Protein AF-A0A976KMA5-F1 (afdb_monomer)

Secondary structure (DSSP, 8-state):
-------------EEEEEEEEEEEEEETTEEEEEEEEEEEEE-SSSEEEEEEEEESSHHHHHHHHHHHHHHTEEE---BTTB-SS-EEEEETTEEEEEEE--TT--EE--HHHHHHHHHHT--SEEEEEEE---HHHHHHH-

pLDDT: mean 89.3, std 12.32, range [41.25, 97.31]

Solvent-accessible surface area (backbone atoms only — not comparable to full-atom values): 7597 Å² total; per-re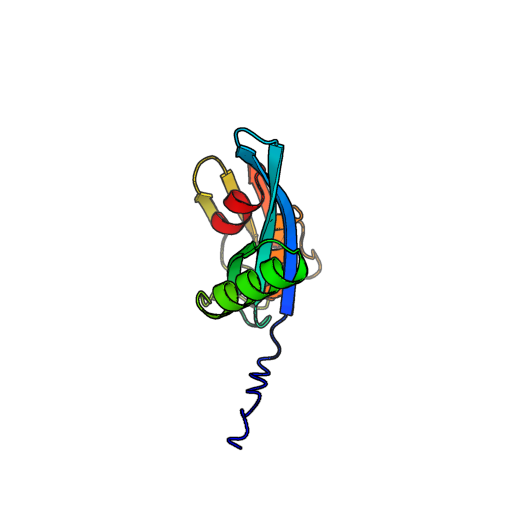sidue (Å²): 133,83,79,76,75,77,77,76,75,76,62,83,53,42,74,41,80,71,48,76,47,83,45,73,49,81,53,100,90,48,70,51,66,30,22,33,20,36,28,34,32,10,59,43,79,23,30,35,12,57,13,76,13,69,28,77,42,63,70,62,3,42,54,48,2,49,59,42,6,69,75,49,59,44,83,48,89,64,51,96,32,21,52,87,60,72,46,78,35,68,28,91,66,12,34,31,40,38,34,51,45,59,90,88,67,34,72,46,46,55,72,48,49,37,52,49,39,53,23,24,35,46,45,16,30,43,39,49,80,42,80,48,83,51,54,72,39,37,49,70,19,100

Nearest PDB structures (foldseek):
  8hsp-assembly1_E  TM=9.961E-01  e=3.443E-20  Escherichia coli
  8wi7-assembly1_f  TM=9.924E-01  e=7.386E-18  Mycolicibacterium smegmatis MC2 155
  8crx-assembly1_E  TM=9.871E-01  e=1.603E-17  Cutibacterium acnes
  7p7t-assembly1_f  TM=9.901E-01  e=8.913E-17  Enterococcus faecalis
  8fmw-assembly1_E  TM=9.967E-01  e=2.284E-16  Borreliella burgdorferi B31

Radius of gyration: 17.31 Å; Cα contacts (8 Å, |Δi|>4): 333; chains: 1; bounding box: 39×47×49 Å

Foldseek 3Di:
DDPPPPPPPPPVKDKDWQDKDWDWDADPVGIQIKIKTWMKIANLQFKIFIFIAIDSDDVRRVVRGVVRRVVGIDGGDADVQWDPAWDWFFFDFKIKTKGFADPPQFDQEDRLVNNGSRRRNRGGMHMDIDGDPDSVRHNVRD

Sequence (142 aa):
MANQETQQQGDDLQEKLVAVNRVAKVVKGGRQFGFTALTVVGDGEGKVGFGYGKAKEVPAAIQKAMEKARKNMVSISLNKGTLFYPVRSRHGGSTVFMQPASDGTGIIAGGAMRAVLEVVGVHNVLAKSYGSRNPVNVVRAT

Mean predicted aligned error: 6.28 Å

Structure (mmCIF, N/CA/C/O backbone):
data_AF-A0A976KMA5-F1
#
_entry.id   AF-A0A976KMA5-F1
#
loop_
_atom_site.group_PDB
_atom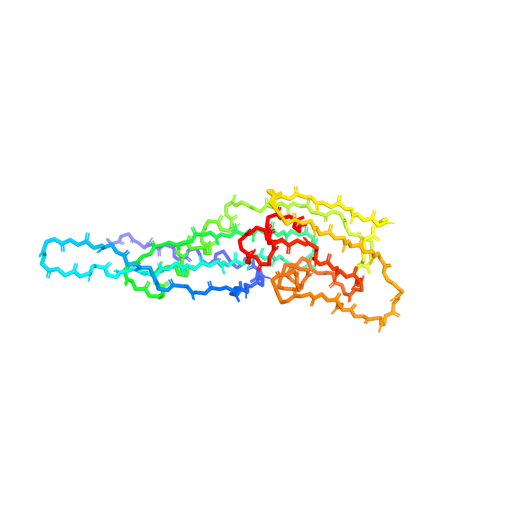_site.id
_atom_site.type_symbol
_atom_site.label_atom_id
_atom_site.label_alt_id
_atom_site.label_comp_id
_atom_site.label_asym_id
_atom_site.label_entity_id
_atom_site.label_seq_id
_atom_site.pdbx_PDB_ins_code
_atom_site.Cartn_x
_atom_site.Cartn_y
_atom_site.Cartn_z
_atom_site.occupancy
_atom_site.B_iso_or_equiv
_atom_site.auth_seq_id
_atom_site.auth_comp_id
_atom_site.auth_asym_id
_atom_site.auth_atom_id
_atom_site.pdbx_PDB_model_num
ATOM 1 N N . MET A 1 1 ? -14.843 -33.295 20.624 1.00 44.41 1 MET A N 1
ATOM 2 C CA . MET A 1 1 ? -13.824 -32.235 20.480 1.00 44.41 1 MET A CA 1
ATOM 3 C C . MET A 1 1 ? -13.411 -32.223 19.022 1.00 44.41 1 MET A C 1
ATOM 5 O O . MET A 1 1 ? -12.690 -33.113 18.601 1.00 44.41 1 MET A O 1
ATOM 9 N N . ALA A 1 2 ? -14.003 -31.331 18.227 1.00 45.94 2 ALA A N 1
ATOM 10 C CA . ALA A 1 2 ? -13.679 -31.222 16.811 1.00 45.94 2 ALA A CA 1
ATOM 11 C C . ALA A 1 2 ? -12.293 -30.581 16.692 1.00 45.94 2 ALA A C 1
ATOM 13 O O . ALA A 1 2 ? -12.110 -29.447 17.135 1.00 45.94 2 ALA A O 1
ATOM 14 N N . ASN A 1 3 ? -11.332 -31.330 16.150 1.00 45.44 3 ASN A N 1
ATOM 15 C CA . ASN A 1 3 ? -10.046 -30.793 15.732 1.00 45.44 3 ASN A CA 1
ATOM 16 C C . ASN A 1 3 ? -10.320 -29.651 14.754 1.00 45.44 3 ASN A C 1
ATOM 18 O O . ASN A 1 3 ? -10.776 -29.880 13.636 1.00 45.44 3 ASN A O 1
ATOM 22 N N . GLN A 1 4 ? -10.073 -28.417 15.192 1.00 51.72 4 GLN A N 1
ATOM 23 C CA . GLN A 1 4 ? -9.818 -27.338 14.258 1.00 51.72 4 GLN A CA 1
ATOM 24 C C . GLN A 1 4 ? -8.512 -27.707 13.568 1.00 51.72 4 GLN A C 1
ATOM 26 O O . GLN A 1 4 ? -7.436 -27.590 14.151 1.00 51.72 4 GLN A O 1
ATOM 31 N N . GLU A 1 5 ? -8.623 -28.223 12.349 1.00 41.25 5 GLU A N 1
ATOM 32 C CA . GLU A 1 5 ? -7.521 -28.220 11.405 1.00 41.25 5 GLU A CA 1
ATOM 33 C C . GLU A 1 5 ? -7.057 -26.770 11.300 1.00 41.25 5 GLU A C 1
ATOM 35 O O . GLU A 1 5 ? -7.709 -25.921 10.688 1.00 41.25 5 GLU A O 1
ATOM 40 N N . THR A 1 6 ? -5.951 -26.459 11.971 1.00 50.25 6 THR A N 1
ATOM 41 C CA . THR A 1 6 ? -5.164 -25.272 11.686 1.00 50.25 6 THR A CA 1
ATOM 42 C C . THR A 1 6 ? -4.746 -25.424 10.233 1.00 50.25 6 THR A C 1
ATOM 44 O O . THR A 1 6 ? -3.745 -26.072 9.940 1.00 50.25 6 THR A O 1
ATOM 47 N N . GLN A 1 7 ? -5.548 -24.891 9.310 1.00 45.75 7 GLN A N 1
ATOM 48 C CA . GLN A 1 7 ? -5.140 -24.695 7.931 1.00 45.75 7 GLN A CA 1
ATOM 49 C C . GLN A 1 7 ? -3.975 -23.708 7.975 1.00 45.75 7 GLN A C 1
ATOM 51 O O . GLN A 1 7 ? -4.139 -22.495 7.855 1.00 45.75 7 GLN A O 1
ATOM 56 N N . GLN A 1 8 ? -2.775 -24.241 8.189 1.00 47.25 8 GLN A N 1
ATOM 57 C CA . GLN A 1 8 ? -1.55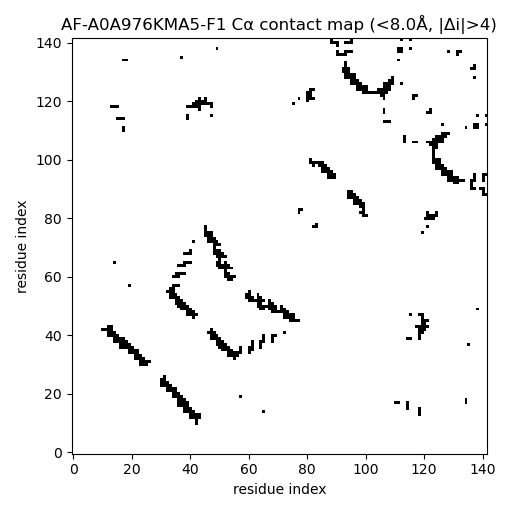0 -23.676 7.667 1.00 47.25 8 GLN A CA 1
ATOM 58 C C . GLN A 1 8 ? -1.720 -23.691 6.145 1.00 47.25 8 GLN A C 1
ATOM 60 O O . GLN A 1 8 ? -1.251 -24.593 5.461 1.00 47.25 8 GLN A O 1
ATOM 65 N N . GLN A 1 9 ? -2.446 -22.710 5.602 1.00 51.06 9 GLN A N 1
ATOM 66 C CA . GLN A 1 9 ? -2.254 -22.301 4.216 1.00 51.06 9 GLN A CA 1
ATOM 67 C C . GLN A 1 9 ? -0.879 -21.640 4.165 1.00 51.06 9 GLN A C 1
ATOM 69 O O . GLN A 1 9 ? -0.739 -20.417 4.255 1.00 51.06 9 GLN A O 1
ATOM 74 N N . GLY A 1 10 ? 0.132 -22.507 4.131 1.00 47.44 10 GLY A N 1
ATOM 75 C CA . GLY A 1 10 ? 1.468 -22.210 3.663 1.00 47.44 10 GLY A CA 1
ATOM 76 C C . GLY A 1 10 ? 1.415 -22.029 2.156 1.00 47.44 10 GLY A C 1
ATOM 77 O O . GLY A 1 10 ? 1.885 -22.882 1.418 1.00 47.44 10 GLY A O 1
ATOM 78 N N . ASP A 1 11 ? 0.822 -20.925 1.712 1.00 61.47 11 ASP A N 1
ATOM 79 C CA . ASP A 1 11 ? 1.473 -20.242 0.607 1.00 61.47 11 ASP A CA 1
ATOM 80 C C . ASP A 1 11 ? 2.653 -19.509 1.243 1.00 61.47 11 ASP A C 1
ATOM 82 O O . ASP A 1 11 ? 2.496 -18.897 2.307 1.00 61.47 11 ASP A O 1
ATOM 86 N N . ASP A 1 12 ? 3.820 -19.599 0.616 1.00 75.38 12 ASP A N 1
ATOM 87 C CA . ASP A 1 12 ? 5.073 -18.944 1.004 1.00 75.38 12 ASP A CA 1
ATOM 88 C C . ASP A 1 12 ? 4.966 -17.417 0.772 1.00 75.38 12 ASP A C 1
ATOM 90 O O . ASP A 1 12 ? 5.725 -16.785 0.040 1.00 75.38 12 ASP A O 1
ATOM 94 N N . LEU A 1 13 ? 3.910 -16.819 1.332 1.00 85.62 13 LEU A N 1
ATOM 95 C CA . LEU A 1 13 ? 3.526 -15.437 1.129 1.00 85.62 13 LEU A CA 1
ATOM 96 C C . LEU A 1 13 ? 4.433 -14.556 1.967 1.00 85.62 13 LEU A C 1
ATOM 98 O O . LEU A 1 13 ? 4.453 -14.613 3.198 1.00 85.62 13 LEU A O 1
ATOM 102 N N . GLN A 1 14 ? 5.132 -13.668 1.283 1.00 90.12 14 GLN A N 1
ATOM 103 C CA . GLN A 1 14 ? 5.887 -12.606 1.903 1.00 90.12 14 GLN A CA 1
ATOM 104 C C . GLN A 1 14 ? 4.925 -11.533 2.398 1.00 90.12 14 GLN A C 1
ATOM 106 O O . GLN A 1 14 ? 4.163 -10.936 1.634 1.00 90.12 14 GLN A O 1
ATOM 111 N N . GLU A 1 15 ? 4.984 -11.258 3.695 1.00 90.69 15 GLU A N 1
ATOM 112 C CA . GLU A 1 15 ? 4.153 -10.253 4.342 1.00 90.69 15 GLU A CA 1
ATOM 113 C C . GLU A 1 15 ? 5.011 -9.050 4.736 1.00 90.69 15 GLU A C 1
ATOM 115 O O . GLU A 1 15 ? 6.042 -9.181 5.398 1.00 90.69 15 GLU A O 1
ATOM 120 N N . LYS A 1 16 ? 4.577 -7.845 4.356 1.00 92.12 16 LYS A N 1
ATOM 121 C CA . LYS A 1 16 ? 5.214 -6.594 4.778 1.00 92.12 16 LYS A CA 1
ATOM 122 C C . LYS A 1 16 ? 4.223 -5.651 5.427 1.00 92.12 16 LYS A C 1
ATOM 124 O O . LYS A 1 16 ? 3.123 -5.390 4.935 1.00 92.12 16 LYS A O 1
ATOM 129 N N . LEU A 1 17 ? 4.656 -5.087 6.547 1.00 93.31 17 LEU A N 1
ATOM 130 C CA . LEU A 1 17 ? 3.932 -4.050 7.259 1.00 93.31 17 LEU A CA 1
ATOM 131 C C . LEU A 1 17 ? 4.377 -2.682 6.743 1.00 93.31 17 LEU A C 1
ATOM 133 O O . LEU A 1 17 ? 5.554 -2.339 6.806 1.00 93.31 17 LEU A O 1
ATOM 137 N N . VAL A 1 18 ? 3.426 -1.896 6.239 1.00 93.75 18 VAL A N 1
ATOM 138 C CA . VAL A 1 18 ? 3.716 -0.576 5.656 1.00 93.75 18 VAL A CA 1
ATOM 139 C C . VAL A 1 18 ? 3.567 0.522 6.696 1.00 93.75 18 VAL A C 1
ATOM 141 O O . VAL A 1 18 ? 4.421 1.396 6.815 1.00 93.75 18 VAL A O 1
ATOM 144 N N . ALA A 1 19 ? 2.454 0.512 7.430 1.00 93.31 19 ALA A N 1
ATOM 145 C CA . ALA A 1 19 ? 2.160 1.543 8.414 1.00 93.31 19 ALA A CA 1
ATOM 146 C C . ALA A 1 19 ? 1.244 1.021 9.519 1.00 93.31 19 ALA A C 1
ATOM 148 O O . ALA A 1 19 ? 0.280 0.297 9.257 1.00 93.31 19 ALA A O 1
ATOM 149 N N . VAL A 1 20 ? 1.501 1.478 10.744 1.00 94.88 20 VAL A N 1
ATOM 150 C CA . VAL A 1 20 ? 0.610 1.317 11.895 1.00 94.88 20 VAL A CA 1
ATOM 151 C C . VAL A 1 20 ? 0.308 2.696 12.455 1.00 94.88 20 VAL A C 1
ATOM 153 O O . VAL A 1 20 ? 1.218 3.450 12.783 1.00 94.88 20 VAL A O 1
ATOM 156 N N . ASN A 1 21 ? -0.976 3.024 12.584 1.00 94.56 21 ASN A N 1
ATOM 157 C CA . ASN A 1 21 ? -1.413 4.298 13.149 1.00 94.56 21 ASN A CA 1
ATOM 158 C C . ASN A 1 21 ? -2.323 4.070 14.351 1.00 94.56 21 ASN A C 1
ATOM 160 O O . ASN A 1 21 ? -3.261 3.268 14.287 1.00 94.56 21 ASN A O 1
ATOM 164 N N . ARG A 1 22 ? -2.106 4.845 15.416 1.00 96.44 22 ARG A N 1
ATOM 165 C CA . ARG A 1 22 ? -3.042 4.962 16.537 1.00 96.44 22 ARG A CA 1
ATOM 166 C C . ARG A 1 22 ? -4.099 6.013 16.201 1.00 96.44 22 ARG A C 1
ATOM 168 O O . ARG A 1 22 ? -3.781 7.186 16.033 1.00 96.44 22 ARG A O 1
ATOM 175 N N . VAL A 1 23 ? -5.356 5.597 16.134 1.00 95.69 23 VAL A N 1
ATOM 176 C CA . VAL A 1 23 ? -6.519 6.459 15.893 1.00 95.69 23 VAL A CA 1
ATOM 177 C C . VAL A 1 23 ? -7.326 6.623 17.178 1.00 95.69 23 VAL A C 1
ATOM 179 O O . VAL A 1 23 ? -7.346 5.727 18.018 1.00 95.69 23 VAL A O 1
ATOM 182 N N . ALA A 1 24 ? -8.008 7.754 17.347 1.00 95.69 24 ALA A N 1
ATOM 183 C CA . ALA A 1 24 ? -8.791 8.035 18.548 1.00 95.69 24 ALA A CA 1
ATOM 184 C C . ALA A 1 24 ? -10.198 8.531 18.196 1.00 95.69 24 ALA A C 1
ATOM 186 O O . ALA A 1 24 ? -10.358 9.366 17.309 1.00 95.69 24 ALA A O 1
ATOM 187 N N . LYS A 1 25 ? -11.212 8.038 18.915 1.00 95.56 25 LYS A N 1
ATOM 188 C CA . LYS A 1 25 ? -12.576 8.581 18.918 1.00 95.56 25 LYS A CA 1
ATOM 189 C C . LYS A 1 25 ? -12.809 9.309 20.241 1.00 95.56 25 LYS A C 1
ATOM 191 O O . LYS A 1 25 ? -12.665 8.708 21.304 1.00 95.56 25 LYS A O 1
ATOM 196 N N . VAL A 1 26 ? -13.162 10.590 20.175 1.00 97.00 26 VAL A N 1
ATOM 197 C CA . VAL A 1 26 ? -13.475 11.400 21.363 1.00 97.00 26 VAL A CA 1
ATOM 198 C C . VAL A 1 26 ? -14.908 11.108 21.820 1.00 97.00 26 VAL A C 1
ATOM 200 O O . VAL A 1 26 ? -15.819 11.025 20.997 1.00 97.00 26 VAL A O 1
ATOM 203 N N . VAL A 1 27 ? -15.099 10.921 23.125 1.00 97.06 27 VAL A N 1
ATOM 204 C CA . VAL A 1 27 ? -16.392 10.698 23.793 1.00 97.06 27 VAL A CA 1
ATOM 205 C C . VAL A 1 27 ? -16.483 11.580 25.044 1.00 97.06 27 VAL A C 1
ATOM 207 O O . VAL A 1 27 ? -15.476 12.127 25.483 1.00 97.06 27 VAL A O 1
ATOM 210 N N . LYS A 1 28 ? -17.673 11.702 25.652 1.00 94.81 28 LYS A N 1
ATOM 211 C CA . LYS A 1 28 ? -17.908 12.590 26.812 1.00 94.81 28 LYS A CA 1
ATOM 212 C C . LYS A 1 28 ? -16.951 12.348 27.997 1.00 94.81 28 LYS A C 1
ATOM 214 O O . LYS A 1 28 ? -16.640 13.287 28.711 1.00 94.81 28 LYS A O 1
ATOM 219 N N . GLY A 1 29 ? -16.475 11.112 28.180 1.00 93.75 29 GLY A N 1
ATOM 220 C CA . GLY A 1 29 ? -15.567 10.716 29.267 1.00 93.75 29 GLY A CA 1
ATOM 221 C C . GLY A 1 29 ? -14.098 10.516 28.872 1.00 93.75 29 GLY A C 1
ATOM 222 O O . GLY A 1 29 ? -13.350 9.946 29.656 1.00 93.75 29 GLY A O 1
ATOM 223 N N . GLY A 1 30 ? -13.671 10.904 27.661 1.00 95.12 30 GLY A N 1
ATOM 224 C CA . GLY A 1 30 ? -12.267 10.785 27.247 1.00 95.12 30 GLY A CA 1
ATOM 225 C C . GLY A 1 30 ? -12.064 10.410 25.780 1.00 95.12 30 GLY A C 1
ATOM 226 O O . GLY A 1 30 ? -12.849 10.767 24.901 1.00 95.12 30 GLY A O 1
ATOM 227 N N . ARG A 1 31 ? -10.974 9.689 25.492 1.00 95.12 31 ARG A N 1
ATOM 228 C CA . ARG A 1 31 ? -10.628 9.227 24.139 1.00 95.12 31 ARG A CA 1
ATOM 229 C C . ARG A 1 31 ? -10.544 7.708 24.109 1.00 95.12 31 ARG A C 1
ATOM 231 O O . ARG A 1 31 ? -9.763 7.113 24.841 1.00 95.12 31 ARG A O 1
ATOM 238 N N . GLN A 1 32 ? -11.320 7.088 23.229 1.00 93.69 32 GLN A N 1
ATOM 239 C CA . GLN A 1 32 ? -11.180 5.670 22.921 1.00 93.69 32 GLN A CA 1
ATOM 240 C C . GLN A 1 32 ? -10.151 5.501 21.809 1.00 93.69 32 GLN A C 1
ATOM 242 O O . GLN A 1 32 ? -10.346 5.998 20.697 1.00 93.69 32 GLN A O 1
ATOM 247 N N . PHE A 1 33 ? -9.061 4.800 22.109 1.00 95.25 33 PHE A N 1
ATOM 248 C CA . PHE A 1 33 ? -8.026 4.494 21.130 1.00 95.25 33 PHE A CA 1
ATOM 249 C C . PHE A 1 33 ? -8.355 3.224 20.343 1.00 95.25 33 PHE A C 1
ATOM 251 O O . PHE A 1 33 ? -8.991 2.294 20.835 1.00 95.25 33 PHE A O 1
ATOM 258 N N . GLY A 1 34 ? -7.895 3.197 19.102 1.00 95.38 34 GLY A N 1
ATOM 259 C CA . GLY A 1 34 ? -7.787 2.000 18.289 1.00 95.38 34 GLY A CA 1
ATOM 260 C C . GLY A 1 34 ? -6.520 2.067 17.452 1.00 95.38 34 GLY A C 1
ATOM 261 O O . GLY A 1 34 ? -5.924 3.131 17.278 1.00 95.38 34 GLY A O 1
ATOM 262 N N . PHE A 1 35 ? -6.123 0.934 16.904 1.00 97.31 35 PHE A N 1
ATOM 263 C CA . PHE A 1 35 ? -4.976 0.828 16.019 1.00 97.31 35 PHE A CA 1
ATOM 264 C C . PHE A 1 35 ? -5.438 0.410 14.640 1.00 97.31 35 PHE A C 1
ATOM 266 O O . PHE A 1 35 ? -6.385 -0.363 14.484 1.00 97.31 35 PHE A O 1
ATOM 273 N N . THR A 1 36 ? -4.776 0.968 13.640 1.00 96.62 36 THR A N 1
ATOM 274 C CA . THR A 1 36 ? -4.983 0.643 12.236 1.00 96.62 36 THR A CA 1
ATOM 275 C C . THR A 1 36 ? -3.670 0.159 11.663 1.00 96.62 36 THR A C 1
ATOM 277 O O . THR A 1 36 ? -2.625 0.710 12.007 1.00 96.62 36 THR A O 1
ATOM 280 N N . ALA A 1 37 ? -3.729 -0.860 10.818 1.00 96.56 37 ALA A N 1
ATOM 281 C CA . ALA A 1 37 ? -2.569 -1.437 10.161 1.00 96.56 37 ALA A CA 1
ATOM 282 C C . ALA A 1 37 ? -2.829 -1.519 8.655 1.00 96.56 37 ALA A C 1
ATOM 284 O O . ALA A 1 37 ? -3.923 -1.905 8.231 1.00 96.56 37 ALA A O 1
ATOM 285 N N . LEU A 1 38 ? -1.824 -1.134 7.873 1.00 96.06 38 LEU A N 1
ATOM 286 C CA . LEU A 1 38 ? -1.752 -1.350 6.434 1.00 96.06 38 LEU A CA 1
ATOM 287 C C . LEU A 1 38 ? -0.666 -2.392 6.174 1.00 96.06 38 LEU A C 1
ATOM 289 O O . LEU A 1 38 ? 0.504 -2.162 6.498 1.00 96.06 38 LEU A O 1
ATOM 293 N N . THR A 1 39 ? -1.064 -3.518 5.598 1.00 95.12 39 THR A N 1
ATOM 294 C CA . THR A 1 39 ? -0.172 -4.628 5.257 1.00 95.12 39 THR A CA 1
ATOM 295 C C . THR A 1 39 ? -0.265 -4.934 3.773 1.00 95.12 39 THR A C 1
ATOM 297 O O . THR A 1 39 ? -1.288 -4.673 3.136 1.00 95.12 39 THR A O 1
ATOM 300 N N . VAL A 1 40 ? 0.813 -5.481 3.230 1.00 95.50 40 VAL A N 1
ATOM 301 C CA . VAL A 1 40 ? 0.885 -5.996 1.864 1.00 95.50 40 VAL A CA 1
ATOM 302 C C . VAL A 1 40 ? 1.388 -7.430 1.946 1.00 95.50 40 VAL A C 1
ATOM 304 O O . VAL A 1 40 ? 2.214 -7.748 2.800 1.00 95.50 40 VAL A O 1
ATOM 307 N N . VAL A 1 41 ? 0.834 -8.291 1.111 1.00 94.50 41 VAL A N 1
ATOM 308 C CA . VAL A 1 41 ? 1.103 -9.724 1.051 1.00 94.50 41 VAL A CA 1
ATOM 309 C C . VAL A 1 41 ? 1.326 -10.081 -0.413 1.00 94.50 41 VAL A C 1
ATOM 311 O O . VAL A 1 41 ? 0.597 -9.575 -1.263 1.00 94.50 41 VAL A O 1
ATOM 314 N N . GLY A 1 42 ? 2.303 -10.922 -0.721 1.00 93.19 42 GLY A N 1
ATOM 315 C CA . GLY A 1 42 ? 2.542 -11.393 -2.086 1.00 93.19 42 GLY A CA 1
ATOM 316 C C . GLY A 1 42 ? 3.364 -12.671 -2.120 1.00 93.19 42 GLY A C 1
ATOM 317 O O . GLY A 1 42 ? 3.976 -13.027 -1.119 1.00 93.19 42 GLY A O 1
ATOM 318 N N . ASP A 1 43 ? 3.345 -13.373 -3.249 1.00 90.25 43 ASP A N 1
ATOM 319 C CA . ASP A 1 43 ? 4.046 -14.653 -3.445 1.00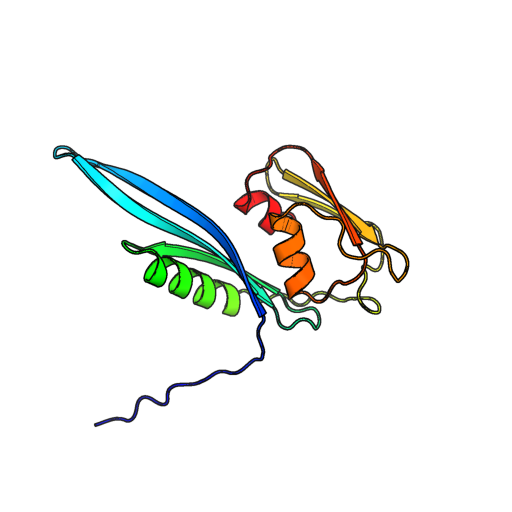 90.25 43 ASP A CA 1
ATOM 320 C C . ASP A 1 43 ? 5.441 -14.493 -4.075 1.00 90.25 43 ASP A C 1
ATOM 322 O O . ASP A 1 43 ? 6.159 -15.471 -4.241 1.00 90.25 43 ASP A O 1
ATOM 326 N N . GLY A 1 44 ? 5.851 -13.268 -4.421 1.00 87.62 44 GLY A N 1
ATOM 327 C CA . GLY A 1 44 ? 7.114 -13.017 -5.120 1.00 87.62 44 GLY A CA 1
ATOM 328 C C . GLY A 1 44 ? 7.124 -13.462 -6.589 1.00 87.62 44 GLY A C 1
ATOM 329 O O . GLY A 1 44 ? 8.130 -13.270 -7.267 1.00 87.62 44 GLY A O 1
ATOM 330 N N . GLU A 1 45 ? 6.020 -14.009 -7.101 1.00 86.44 45 GLU A N 1
ATOM 331 C CA . GLU A 1 45 ? 5.870 -14.491 -8.481 1.00 86.44 45 GLU A CA 1
ATOM 332 C C . GLU A 1 45 ? 4.800 -13.698 -9.247 1.00 86.44 45 GLU A C 1
ATOM 334 O O . GLU A 1 45 ? 4.197 -14.166 -10.215 1.00 86.44 45 GLU A O 1
ATOM 339 N N . GLY A 1 46 ? 4.565 -12.453 -8.833 1.00 85.06 46 GLY A N 1
ATOM 340 C CA . GLY A 1 46 ? 3.627 -11.553 -9.485 1.00 85.06 46 GLY A CA 1
ATOM 341 C C . GLY A 1 46 ? 2.230 -11.523 -8.872 1.00 85.06 46 GLY A C 1
ATOM 342 O O . GLY A 1 46 ? 1.393 -10.797 -9.402 1.00 85.06 46 GLY A O 1
ATOM 343 N N . LYS A 1 47 ? 1.925 -12.220 -7.768 1.00 91.44 47 LYS A N 1
ATOM 344 C CA . LYS A 1 47 ? 0.682 -11.958 -7.017 1.00 91.44 47 LYS A CA 1
ATOM 345 C C . LYS A 1 47 ? 0.932 -11.037 -5.838 1.00 91.44 47 LYS A C 1
ATOM 347 O O . LYS A 1 47 ? 1.861 -11.216 -5.056 1.00 91.44 47 LYS A O 1
ATOM 352 N N . VAL A 1 48 ? 0.040 -10.066 -5.676 1.00 94.12 48 VAL A N 1
ATOM 353 C CA . VAL A 1 48 ? 0.062 -9.139 -4.546 1.00 94.12 48 VAL A CA 1
ATOM 354 C C . VAL A 1 48 ? -1.338 -8.772 -4.099 1.00 94.12 48 VAL A C 1
ATOM 356 O O . VAL A 1 48 ? -2.248 -8.591 -4.902 1.00 94.12 48 VAL A O 1
ATOM 359 N N . GLY A 1 49 ? -1.510 -8.622 -2.797 1.00 94.50 49 GLY A N 1
ATOM 360 C CA . GLY A 1 49 ? -2.700 -8.077 -2.173 1.00 94.50 49 GLY A CA 1
ATOM 361 C C . GLY A 1 49 ? -2.313 -7.111 -1.066 1.00 94.50 49 GLY A C 1
ATOM 362 O O . GLY A 1 49 ? -1.283 -7.255 -0.410 1.00 94.50 49 GLY A O 1
ATOM 363 N N . PHE A 1 50 ? -3.154 -6.114 -0.817 1.00 95.25 50 PHE A N 1
ATOM 364 C CA . PHE A 1 50 ? -2.994 -5.223 0.329 1.00 95.25 50 PHE A CA 1
ATOM 365 C C . PHE A 1 50 ? -4.234 -5.263 1.215 1.00 95.25 50 PHE A C 1
ATOM 367 O O . PHE A 1 50 ? -5.357 -5.523 0.774 1.00 95.25 50 PHE A O 1
ATOM 374 N N . GLY A 1 51 ? -4.033 -4.985 2.496 1.00 95.44 51 GLY A N 1
ATOM 375 C CA . GLY A 1 51 ? -5.061 -5.107 3.511 1.00 95.44 51 GLY A CA 1
ATOM 376 C C . GLY A 1 51 ? -5.042 -3.944 4.483 1.00 95.44 51 GLY A C 1
ATOM 377 O O . GLY A 1 51 ? -3.992 -3.459 4.894 1.00 95.44 51 GLY A O 1
ATOM 378 N N . TYR A 1 52 ? -6.239 -3.499 4.868 1.00 95.50 52 TYR A N 1
ATOM 379 C CA . TYR A 1 52 ? -6.422 -2.473 5.889 1.00 95.50 52 TYR A CA 1
ATOM 380 C C . TYR A 1 52 ? -7.243 -3.015 7.060 1.00 95.50 52 TYR A C 1
ATOM 382 O O . TYR A 1 52 ? -8.438 -3.329 6.931 1.00 95.50 52 TYR A O 1
ATOM 390 N N . GLY A 1 53 ? -6.595 -3.112 8.214 1.00 96.00 53 GLY A N 1
ATOM 391 C CA . GLY A 1 53 ? -7.162 -3.636 9.451 1.00 96.00 53 GLY A CA 1
ATOM 392 C C . GLY A 1 53 ? -7.332 -2.551 10.508 1.00 96.00 53 GLY A C 1
ATOM 393 O O . GLY A 1 53 ? -6.563 -1.593 10.568 1.00 96.00 53 GLY A O 1
ATOM 394 N N . LYS A 1 54 ? -8.347 -2.710 11.364 1.00 95.88 54 LYS A N 1
ATOM 395 C CA . LYS A 1 54 ? -8.550 -1.885 12.562 1.00 95.88 54 LYS A CA 1
ATOM 396 C C . LYS A 1 54 ? -8.973 -2.759 13.737 1.00 95.88 54 LYS A C 1
ATOM 398 O O . LYS A 1 54 ? -9.889 -3.575 13.607 1.00 95.88 54 LYS A O 1
ATOM 403 N N . ALA A 1 55 ? -8.343 -2.562 14.887 1.00 96.50 55 ALA A N 1
ATOM 404 C CA . ALA A 1 55 ? -8.687 -3.243 16.132 1.00 96.50 55 ALA A CA 1
ATOM 405 C C . ALA A 1 55 ? -8.359 -2.370 17.355 1.00 96.50 55 ALA A C 1
ATOM 407 O O . ALA A 1 55 ? -7.878 -1.245 17.215 1.00 96.50 55 ALA A O 1
ATOM 408 N N . LYS A 1 56 ? -8.663 -2.873 18.557 1.00 94.19 56 LYS A N 1
ATOM 409 C CA . LYS A 1 56 ? -8.295 -2.218 19.824 1.00 94.19 56 LYS A CA 1
ATOM 410 C C . LYS A 1 56 ? -6.815 -2.396 20.170 1.00 94.19 56 LYS A C 1
ATOM 412 O O . LYS A 1 56 ? -6.253 -1.538 20.834 1.00 94.19 56 LYS A O 1
ATOM 417 N N . GLU A 1 57 ? -6.197 -3.461 19.669 1.00 94.19 57 GLU A N 1
ATOM 418 C CA . GLU A 1 57 ? -4.793 -3.812 19.886 1.00 94.19 57 GLU A CA 1
ATOM 419 C C . GLU A 1 57 ? -4.042 -3.889 18.556 1.00 94.19 57 GLU A C 1
ATOM 421 O O . GLU A 1 57 ? -4.648 -4.103 17.501 1.00 94.19 57 GLU A O 1
ATOM 426 N N . VAL A 1 58 ? -2.719 -3.724 18.602 1.00 94.62 58 VAL A N 1
ATOM 427 C CA . VAL A 1 58 ? -1.869 -3.743 17.403 1.00 94.62 58 VAL A CA 1
ATOM 428 C C . VAL A 1 58 ? -1.833 -5.127 16.739 1.00 94.62 58 VAL A C 1
ATOM 430 O O . VAL A 1 58 ? -2.132 -5.179 15.544 1.00 94.62 58 VAL A O 1
ATOM 433 N N . PRO A 1 59 ? -1.571 -6.248 17.449 1.00 95.31 59 PRO A N 1
ATOM 434 C CA . PRO A 1 59 ? -1.485 -7.565 16.806 1.00 95.31 59 PRO A CA 1
ATOM 435 C C . PRO A 1 59 ? -2.802 -7.964 16.130 1.00 95.31 59 PRO A C 1
ATOM 437 O O . PRO A 1 59 ? -2.818 -8.376 14.972 1.00 95.31 59 PRO A O 1
ATOM 440 N N . ALA A 1 60 ? -3.930 -7.704 16.798 1.00 95.69 60 ALA A N 1
ATOM 441 C CA . ALA A 1 60 ? -5.258 -7.952 16.245 1.00 95.69 60 ALA A CA 1
ATOM 442 C C . ALA A 1 60 ? -5.573 -7.087 15.008 1.00 95.69 60 ALA A C 1
ATOM 444 O O . ALA A 1 60 ? -6.333 -7.503 14.132 1.00 95.69 60 ALA A O 1
ATOM 445 N N . ALA A 1 61 ? -5.033 -5.865 14.916 1.00 95.88 61 ALA A N 1
ATOM 446 C CA . ALA A 1 61 ? -5.211 -5.016 13.737 1.00 95.88 61 ALA A CA 1
ATOM 447 C C . ALA A 1 61 ? -4.404 -5.543 12.544 1.00 95.88 61 ALA A C 1
ATOM 449 O O . ALA A 1 61 ? -4.909 -5.519 11.421 1.00 95.88 61 ALA A O 1
ATOM 450 N N . ILE A 1 62 ? -3.187 -6.027 12.801 1.00 94.94 62 ILE A N 1
ATOM 451 C CA . ILE A 1 62 ? -2.296 -6.606 11.794 1.00 94.94 62 ILE A CA 1
ATOM 452 C C . ILE A 1 62 ? -2.897 -7.901 11.235 1.00 94.94 62 ILE A C 1
ATOM 454 O O . ILE A 1 62 ? -3.043 -8.009 10.022 1.00 94.94 62 ILE A O 1
ATOM 458 N N . GLN A 1 63 ? -3.354 -8.818 12.092 1.00 93.88 63 GLN A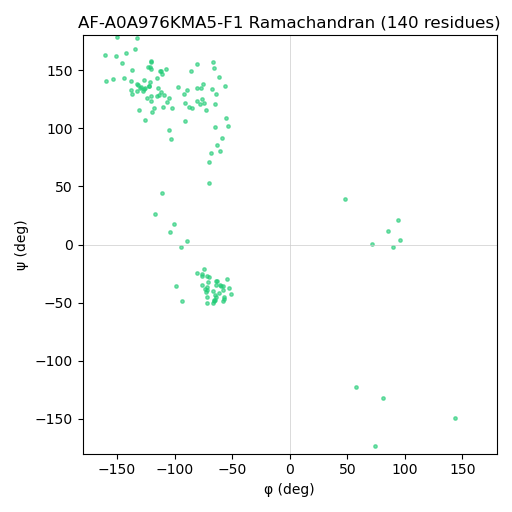 N 1
ATOM 459 C CA . GLN A 1 63 ? -3.976 -10.077 11.661 1.00 93.88 63 GLN A CA 1
ATOM 460 C C . GLN A 1 63 ? -5.188 -9.834 10.744 1.00 93.88 63 GLN A C 1
ATOM 462 O O . GLN A 1 63 ? -5.289 -10.394 9.655 1.00 93.88 63 GLN A O 1
ATOM 467 N N . LYS A 1 64 ? -6.064 -8.888 11.115 1.00 95.00 64 LYS A N 1
ATOM 468 C CA . LYS A 1 64 ? -7.201 -8.479 10.269 1.00 95.00 64 LYS A CA 1
ATOM 469 C C . LYS A 1 64 ? -6.777 -7.849 8.944 1.00 95.00 64 LYS A C 1
ATOM 471 O O . LYS A 1 64 ? -7.531 -7.905 7.972 1.00 95.00 64 LYS A O 1
ATOM 476 N N . ALA A 1 65 ? -5.635 -7.166 8.915 1.00 95.00 65 ALA A N 1
ATOM 477 C CA . ALA A 1 65 ? -5.093 -6.600 7.689 1.00 95.00 65 ALA A CA 1
ATOM 478 C C . ALA A 1 65 ? -4.553 -7.720 6.782 1.00 95.00 65 ALA A C 1
ATOM 480 O O . ALA A 1 65 ? -4.921 -7.757 5.610 1.00 95.00 65 ALA A O 1
ATOM 481 N N . MET A 1 66 ? -3.797 -8.678 7.328 1.00 93.44 66 MET A N 1
ATOM 482 C CA . MET A 1 66 ? -3.284 -9.851 6.602 1.00 93.44 66 MET A CA 1
ATOM 483 C C . MET A 1 66 ? -4.413 -10.680 5.979 1.00 93.44 66 MET A C 1
ATOM 485 O O . MET A 1 66 ? -4.387 -10.944 4.780 1.00 93.44 66 MET A O 1
ATOM 489 N N . GLU A 1 67 ? -5.458 -11.010 6.744 1.00 93.06 67 GLU A N 1
ATOM 490 C CA . GLU A 1 67 ? -6.611 -11.768 6.232 1.00 93.06 67 GLU A CA 1
ATOM 491 C C . GLU A 1 67 ? -7.297 -11.066 5.052 1.00 93.06 67 GLU A C 1
ATOM 493 O O . GLU A 1 67 ? -7.723 -11.706 4.091 1.00 93.06 67 GLU A O 1
ATOM 498 N N . LYS A 1 68 ? -7.408 -9.733 5.103 1.00 94.06 68 LYS A N 1
ATOM 499 C CA . LYS A 1 68 ? -7.973 -8.950 3.996 1.00 94.06 68 LYS A CA 1
ATOM 500 C C . LYS A 1 68 ? -7.045 -8.885 2.791 1.00 94.06 68 LYS A C 1
ATOM 502 O O . LYS A 1 68 ? -7.546 -8.877 1.673 1.00 94.06 68 LYS A O 1
ATOM 507 N N . ALA A 1 69 ? -5.734 -8.814 3.008 1.00 93.38 69 ALA A N 1
ATOM 508 C CA . ALA A 1 69 ? -4.757 -8.808 1.926 1.00 93.38 69 ALA A CA 1
ATOM 509 C C . ALA A 1 69 ? -4.798 -10.129 1.148 1.00 93.38 69 ALA A C 1
ATOM 511 O O . ALA A 1 69 ? -4.906 -10.104 -0.074 1.00 93.38 69 ALA A O 1
ATOM 512 N N . ARG A 1 70 ? -4.846 -11.266 1.858 1.00 90.88 70 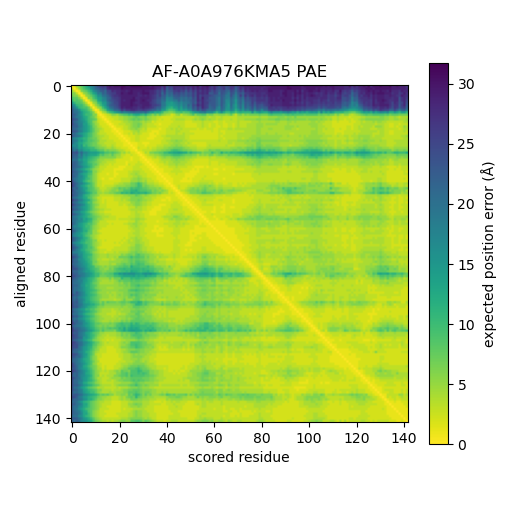ARG A N 1
ATOM 513 C CA . ARG A 1 70 ? -4.966 -12.608 1.261 1.00 90.88 70 ARG A CA 1
ATOM 514 C C . ARG A 1 70 ? -6.242 -12.780 0.430 1.00 90.88 70 ARG A C 1
ATOM 516 O O . ARG A 1 70 ? -6.219 -13.419 -0.612 1.00 90.88 70 ARG A O 1
ATOM 523 N N . LYS A 1 71 ? -7.355 -12.170 0.856 1.00 90.94 71 LYS A N 1
ATOM 524 C CA . LYS A 1 71 ? -8.627 -12.201 0.106 1.00 90.94 71 LYS A CA 1
ATOM 525 C C . LYS A 1 71 ? -8.613 -11.351 -1.167 1.00 90.94 71 LYS A C 1
ATOM 527 O O . LYS A 1 71 ? -9.358 -11.653 -2.090 1.00 90.94 71 LYS A O 1
ATOM 532 N N . ASN A 1 72 ? -7.800 -10.297 -1.209 1.00 89.75 72 ASN A N 1
ATOM 533 C CA . ASN A 1 72 ? -7.755 -9.328 -2.306 1.00 89.75 72 ASN A CA 1
ATOM 534 C C . ASN A 1 72 ? -6.444 -9.435 -3.099 1.00 89.75 72 ASN A C 1
ATOM 536 O O . ASN A 1 72 ? -5.816 -8.414 -3.386 1.00 89.75 72 ASN A O 1
ATOM 540 N N . MET A 1 73 ? -6.002 -10.655 -3.408 1.00 89.44 73 MET A N 1
ATOM 541 C CA . MET A 1 73 ? -4.823 -10.851 -4.249 1.00 89.44 73 MET A CA 1
ATOM 542 C C . MET A 1 73 ? -5.141 -10.580 -5.720 1.00 89.44 73 MET A C 1
ATOM 544 O O . MET A 1 73 ? -6.175 -10.992 -6.244 1.00 89.44 73 MET A O 1
ATOM 548 N N . VAL A 1 74 ? -4.218 -9.896 -6.381 1.00 90.81 74 VAL A N 1
ATOM 549 C CA . VAL A 1 74 ? -4.251 -9.551 -7.799 1.00 90.81 74 VAL A CA 1
ATOM 550 C C . VAL A 1 74 ? -2.994 -10.120 -8.445 1.00 90.81 74 VAL A C 1
ATOM 552 O O . VAL A 1 74 ? -1.907 -10.010 -7.883 1.00 90.81 74 VAL A O 1
ATOM 555 N N . SER A 1 75 ? -3.147 -10.732 -9.620 1.00 90.44 75 SER A N 1
ATOM 556 C CA . SER A 1 75 ? -2.023 -11.211 -10.425 1.00 90.44 75 SER A CA 1
ATOM 557 C C . SER A 1 75 ? -1.540 -10.112 -11.371 1.00 90.44 75 SER A C 1
ATOM 559 O O . SER A 1 75 ? -2.337 -9.459 -12.047 1.00 90.44 75 SER A O 1
ATOM 561 N N . ILE A 1 76 ? -0.227 -9.914 -11.399 1.00 89.00 76 ILE A N 1
ATOM 562 C CA . ILE A 1 76 ? 0.502 -8.939 -12.199 1.00 89.00 76 ILE A CA 1
ATOM 563 C C . ILE A 1 76 ? 1.474 -9.714 -13.081 1.00 89.00 76 ILE A C 1
ATOM 565 O O . ILE A 1 76 ? 2.272 -10.518 -12.604 1.00 89.00 76 ILE A O 1
ATOM 569 N N . SER A 1 77 ? 1.436 -9.451 -14.382 1.00 89.12 77 SER A N 1
ATOM 570 C CA . SER A 1 77 ? 2.413 -10.011 -15.310 1.00 89.12 77 SER A CA 1
ATOM 571 C C . SER A 1 77 ? 3.740 -9.263 -15.186 1.00 89.12 77 SER A C 1
ATOM 573 O O . SER A 1 77 ? 3.788 -8.043 -15.359 1.00 89.12 77 SER A O 1
ATOM 575 N N . LEU A 1 78 ? 4.822 -9.998 -14.935 1.00 88.00 78 LEU A N 1
ATOM 576 C CA . LEU A 1 78 ? 6.182 -9.467 -14.840 1.00 88.00 78 LEU A CA 1
ATOM 577 C C . LEU A 1 78 ? 7.045 -9.966 -16.001 1.00 88.00 78 LEU A C 1
ATOM 579 O O . LEU A 1 78 ? 6.875 -11.084 -16.485 1.00 88.00 78 LEU A O 1
ATOM 583 N N . ASN A 1 79 ? 8.014 -9.154 -16.414 1.00 87.00 79 ASN A N 1
ATOM 584 C CA . ASN A 1 79 ? 9.033 -9.536 -17.384 1.00 87.00 79 ASN A CA 1
ATOM 585 C C . ASN A 1 79 ? 10.357 -9.772 -16.659 1.00 87.00 79 ASN A C 1
ATOM 587 O O . ASN A 1 79 ? 11.056 -8.810 -16.353 1.00 87.00 79 ASN A O 1
ATOM 591 N N . LYS A 1 80 ? 10.694 -11.033 -16.360 1.00 82.75 80 LYS A N 1
ATOM 592 C CA . LYS A 1 80 ? 11.984 -11.415 -15.745 1.00 82.75 80 LYS A CA 1
ATOM 593 C C . LYS A 1 80 ? 12.366 -10.554 -14.520 1.00 82.75 80 LYS A C 1
ATOM 595 O O . LYS A 1 80 ? 13.518 -10.173 -14.355 1.00 82.75 80 LYS A O 1
ATOM 600 N N . GLY A 1 81 ? 11.386 -10.206 -13.680 1.00 82.38 81 GLY A N 1
ATOM 601 C CA . GLY A 1 81 ? 11.603 -9.376 -12.487 1.00 82.38 81 GLY A CA 1
ATOM 602 C C . GLY A 1 81 ? 11.567 -7.854 -12.712 1.00 82.38 81 GLY A C 1
ATOM 603 O O . GLY A 1 81 ? 11.930 -7.103 -11.806 1.00 82.38 81 GLY A O 1
ATOM 604 N N . THR A 1 82 ? 11.118 -7.370 -13.876 1.00 89.94 82 THR A 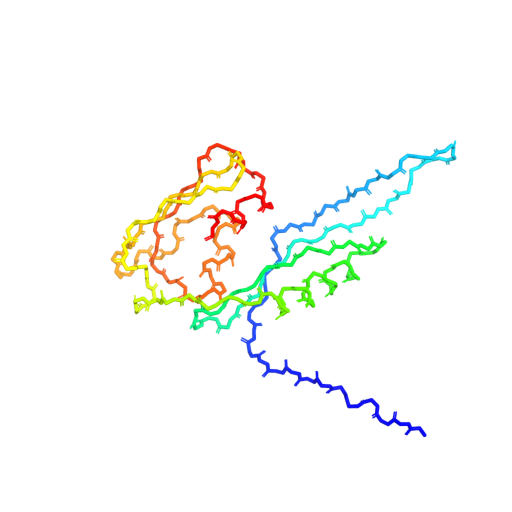N 1
ATOM 605 C CA . THR A 1 82 ? 10.814 -5.949 -14.137 1.00 89.94 82 THR A CA 1
ATOM 606 C C . THR A 1 82 ? 9.447 -5.753 -14.819 1.00 89.94 82 THR A C 1
ATOM 608 O O . THR A 1 82 ? 8.720 -6.709 -15.097 1.00 89.94 82 THR A O 1
ATOM 611 N N . LEU A 1 83 ? 9.070 -4.493 -15.055 1.00 89.56 83 LEU A N 1
ATOM 612 C CA . LEU A 1 83 ? 7.854 -4.089 -15.767 1.00 89.56 83 LEU A CA 1
ATOM 613 C C . LEU A 1 83 ? 8.053 -4.171 -17.292 1.00 89.56 83 LEU A C 1
ATOM 615 O O . LEU A 1 83 ? 9.164 -4.041 -17.794 1.00 89.56 83 LEU A O 1
ATOM 619 N N . PHE A 1 84 ? 6.969 -4.326 -18.054 1.00 90.88 84 PHE A N 1
ATOM 620 C CA . PHE A 1 84 ? 7.046 -4.350 -19.524 1.00 90.88 84 PHE A CA 1
ATOM 621 C C . PHE A 1 84 ? 7.294 -2.967 -20.143 1.00 90.88 84 PHE A C 1
ATOM 623 O O . PHE A 1 84 ? 8.021 -2.842 -21.123 1.00 90.88 84 PHE A O 1
ATOM 630 N N . TYR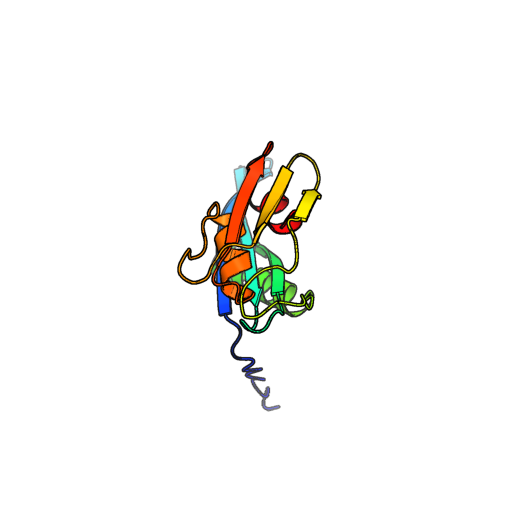 A 1 85 ? 6.677 -1.927 -19.587 1.00 92.50 85 TYR A N 1
ATOM 631 C CA . TYR A 1 85 ? 6.724 -0.555 -20.092 1.00 92.50 85 TYR A CA 1
ATOM 632 C C . TYR A 1 85 ? 6.571 0.433 -18.927 1.00 92.50 85 TYR A C 1
ATOM 634 O O . TYR A 1 85 ? 6.132 0.036 -17.844 1.00 92.50 85 TYR A O 1
ATOM 642 N N . PRO A 1 86 ? 6.947 1.714 -19.096 1.00 93.75 86 PRO A N 1
ATOM 643 C CA . PRO A 1 86 ? 6.726 2.717 -18.062 1.00 93.75 86 PRO A CA 1
ATOM 644 C C . PRO A 1 86 ? 5.228 2.940 -17.811 1.00 93.75 86 PRO A C 1
ATOM 646 O O . PRO A 1 86 ? 4.458 3.195 -18.737 1.00 93.75 86 PRO A O 1
ATOM 649 N N . VAL A 1 87 ? 4.821 2.880 -16.545 1.00 93.31 87 VAL A N 1
ATOM 650 C CA . VAL A 1 87 ? 3.428 3.008 -16.106 1.00 93.31 87 VAL A CA 1
ATOM 651 C C . VAL A 1 87 ? 3.263 4.268 -15.271 1.00 93.31 87 VAL A C 1
ATOM 653 O O . VAL A 1 87 ? 4.039 4.547 -14.356 1.00 93.31 87 VAL A O 1
ATOM 656 N N . ARG A 1 88 ? 2.199 5.021 -15.553 1.00 94.44 88 ARG A N 1
ATOM 657 C CA . ARG A 1 88 ? 1.744 6.121 -14.704 1.00 94.44 88 ARG A CA 1
ATOM 658 C C . ARG A 1 88 ? 0.347 5.807 -14.193 1.00 94.44 88 ARG A C 1
ATOM 660 O O . ARG A 1 88 ? -0.589 5.722 -14.979 1.00 94.44 88 ARG A O 1
ATOM 667 N N . SER A 1 89 ? 0.214 5.679 -12.882 1.00 94.19 89 SER A N 1
ATOM 668 C CA . SER A 1 89 ? -1.051 5.383 -12.213 1.00 94.19 89 SER A CA 1
ATOM 669 C C . SER A 1 89 ? -1.406 6.491 -11.228 1.00 94.19 89 SER A C 1
ATOM 671 O O . SER A 1 89 ? -0.538 7.193 -10.698 1.00 94.19 89 SER A O 1
ATOM 673 N N . ARG A 1 90 ? -2.702 6.696 -10.999 1.00 93.88 90 ARG A N 1
ATOM 674 C CA . ARG A 1 90 ? -3.209 7.717 -10.084 1.00 93.88 90 ARG A CA 1
ATOM 675 C C . ARG A 1 90 ? -4.345 7.150 -9.252 1.00 93.88 90 ARG A C 1
ATOM 677 O O . ARG A 1 90 ? -5.334 6.669 -9.790 1.00 93.88 90 ARG A O 1
ATOM 684 N N . HIS A 1 91 ? -4.247 7.338 -7.942 1.00 94.62 91 HIS A N 1
ATOM 685 C CA . HIS A 1 91 ? -5.346 7.095 -7.019 1.00 94.62 91 HIS A CA 1
ATOM 686 C C . HIS A 1 91 ? -5.520 8.308 -6.096 1.00 94.62 91 HIS A C 1
ATOM 688 O O . HIS A 1 91 ? -4.638 8.672 -5.309 1.00 94.62 91 HIS A O 1
ATOM 694 N N . GLY A 1 92 ? -6.672 8.972 -6.212 1.00 90.88 92 GLY A N 1
ATOM 695 C CA . GLY A 1 92 ? -6.957 10.226 -5.516 1.00 90.88 92 GLY A CA 1
ATOM 696 C C . GLY A 1 92 ? -5.931 11.324 -5.839 1.00 90.88 92 GLY A C 1
ATOM 697 O O . GLY A 1 92 ? -5.729 11.698 -6.999 1.00 90.88 92 GLY A O 1
ATOM 698 N N . GLY A 1 93 ? -5.287 11.853 -4.794 1.00 91.69 93 GLY A N 1
ATOM 699 C CA . GLY A 1 93 ? -4.239 12.879 -4.892 1.00 91.69 93 GLY A CA 1
ATOM 700 C C . GLY A 1 93 ? -2.811 12.338 -5.044 1.00 91.69 93 GLY A C 1
ATOM 701 O O . GLY A 1 93 ? -1.868 13.129 -5.037 1.00 91.69 93 GLY A O 1
ATOM 702 N N . SER A 1 94 ? -2.630 11.019 -5.136 1.00 93.75 94 SER A N 1
ATOM 703 C CA . SER A 1 94 ? -1.324 10.371 -5.297 1.00 93.75 94 SER A CA 1
ATOM 704 C C . SER A 1 94 ? -1.167 9.887 -6.735 1.00 93.75 94 SER A C 1
ATOM 706 O O . SER A 1 94 ? -2.024 9.168 -7.246 1.00 93.75 94 SER A O 1
ATOM 708 N N . THR A 1 95 ? -0.083 10.292 -7.393 1.00 94.38 95 THR A N 1
ATOM 709 C CA . THR A 1 95 ? 0.296 9.802 -8.727 1.00 94.38 95 THR A CA 1
ATOM 710 C C . THR A 1 95 ? 1.610 9.050 -8.608 1.00 94.38 95 THR A C 1
ATOM 712 O O . THR A 1 95 ? 2.570 9.591 -8.067 1.00 94.38 95 THR A O 1
ATOM 715 N N . VAL A 1 96 ? 1.670 7.823 -9.102 1.00 95.31 96 VAL A N 1
ATOM 716 C CA . VAL A 1 96 ? 2.871 6.989 -9.097 1.00 95.31 96 VAL A CA 1
ATOM 717 C C . VAL A 1 96 ? 3.340 6.818 -10.533 1.00 95.31 96 VAL A C 1
ATOM 719 O O . VAL A 1 96 ? 2.550 6.541 -11.433 1.00 95.31 96 VAL A O 1
ATOM 722 N N . PHE A 1 97 ? 4.628 7.042 -10.746 1.00 95.19 97 PHE A N 1
ATOM 723 C CA . PHE A 1 97 ? 5.308 6.754 -11.996 1.00 95.19 97 PHE A CA 1
ATOM 724 C C . PHE A 1 97 ? 6.302 5.630 -11.747 1.00 95.19 97 PHE A C 1
ATOM 726 O O . PHE A 1 97 ? 7.090 5.720 -10.804 1.00 95.19 97 PHE A O 1
ATOM 733 N N . MET A 1 98 ? 6.250 4.593 -12.572 1.00 94.44 98 MET A N 1
ATOM 734 C CA . MET A 1 98 ? 7.146 3.446 -12.523 1.00 94.44 98 MET A CA 1
ATOM 735 C C . MET A 1 98 ? 7.760 3.248 -13.897 1.00 94.44 98 MET A C 1
ATOM 737 O O . MET A 1 98 ? 7.059 3.276 -14.905 1.00 94.44 98 MET A O 1
ATOM 741 N N . GLN A 1 99 ? 9.064 3.037 -13.933 1.00 93.69 99 GLN A N 1
ATOM 742 C CA . GLN A 1 99 ? 9.822 2.811 -15.147 1.00 93.69 99 GLN A CA 1
ATOM 743 C C . GLN A 1 99 ? 10.641 1.525 -14.989 1.00 93.69 99 GLN A C 1
ATOM 745 O O . GLN A 1 99 ? 11.303 1.360 -13.956 1.00 93.69 99 GLN A O 1
ATOM 750 N N . PRO A 1 100 ? 10.602 0.615 -15.981 1.00 94.00 100 PRO A N 1
ATOM 751 C CA . PRO A 1 100 ? 11.466 -0.555 -15.973 1.00 94.00 100 PRO A CA 1
ATOM 752 C C . PRO A 1 100 ? 12.933 -0.132 -16.013 1.00 94.00 100 PRO A C 1
ATOM 754 O O . PRO A 1 100 ? 13.291 0.862 -16.649 1.00 94.00 100 PRO A O 1
ATOM 757 N N . ALA A 1 101 ? 13.770 -0.883 -15.309 1.00 92.81 101 ALA A N 1
ATOM 758 C CA . ALA A 1 101 ? 15.194 -0.615 -15.185 1.00 92.81 101 ALA A CA 1
ATOM 759 C C . ALA A 1 101 ? 16.006 -1.798 -15.715 1.00 92.81 101 ALA A C 1
ATOM 761 O O . ALA A 1 101 ? 15.503 -2.919 -15.778 1.00 92.81 101 ALA A O 1
ATOM 762 N N . SER A 1 102 ? 17.261 -1.545 -16.080 1.00 90.56 102 SER A N 1
ATOM 763 C CA . SER A 1 102 ? 18.202 -2.597 -16.459 1.00 90.56 102 SER A CA 1
ATOM 764 C C . SER A 1 102 ? 18.542 -3.496 -15.273 1.00 90.56 102 SER A C 1
ATOM 766 O O . SER A 1 102 ? 18.456 -3.078 -14.110 1.00 90.56 102 SER A O 1
ATOM 768 N N . ASP A 1 103 ? 18.982 -4.713 -15.578 1.00 89.25 103 ASP A N 1
ATOM 769 C CA . ASP A 1 103 ? 19.399 -5.682 -14.572 1.00 89.25 103 ASP A CA 1
ATOM 770 C C . ASP A 1 103 ? 20.509 -5.116 -13.677 1.00 89.25 103 ASP A C 1
ATOM 772 O O . ASP A 1 103 ? 21.436 -4.453 -14.144 1.00 89.25 103 ASP A O 1
ATOM 776 N N . GLY A 1 104 ? 20.383 -5.341 -12.367 1.00 89.31 104 GLY A N 1
ATOM 777 C CA . GLY A 1 104 ? 21.330 -4.855 -11.360 1.00 89.31 104 GLY A CA 1
ATOM 778 C C . GLY A 1 104 ? 21.021 -3.465 -10.792 1.00 89.31 104 GLY A C 1
ATOM 779 O O . GLY A 1 104 ? 21.716 -3.026 -9.879 1.00 89.31 104 GLY A O 1
ATOM 780 N N . THR A 1 105 ? 19.972 -2.780 -11.265 1.00 90.00 105 THR A N 1
ATOM 781 C CA . THR A 1 105 ? 19.568 -1.466 -10.718 1.00 90.00 105 THR A CA 1
ATOM 782 C C . THR A 1 105 ? 18.962 -1.579 -9.316 1.00 90.00 105 THR A C 1
ATOM 784 O O . THR A 1 105 ? 19.102 -0.673 -8.492 1.00 90.00 105 THR A O 1
ATOM 787 N N . GLY A 1 106 ? 18.272 -2.686 -9.034 1.00 91.62 106 GLY A N 1
ATOM 788 C CA . GLY A 1 106 ? 17.511 -2.843 -7.801 1.00 91.62 106 GLY A CA 1
ATOM 789 C C . GLY A 1 106 ? 16.207 -2.032 -7.789 1.00 91.62 106 GLY A C 1
ATOM 790 O O . GLY A 1 106 ? 15.797 -1.407 -8.773 1.00 91.62 106 GLY A O 1
ATOM 791 N N . ILE A 1 107 ? 15.538 -2.038 -6.635 1.00 93.88 107 ILE A N 1
ATOM 792 C CA . ILE A 1 107 ? 14.271 -1.329 -6.425 1.00 93.88 107 ILE A CA 1
ATOM 793 C C . ILE A 1 107 ? 14.570 0.074 -5.900 1.00 93.88 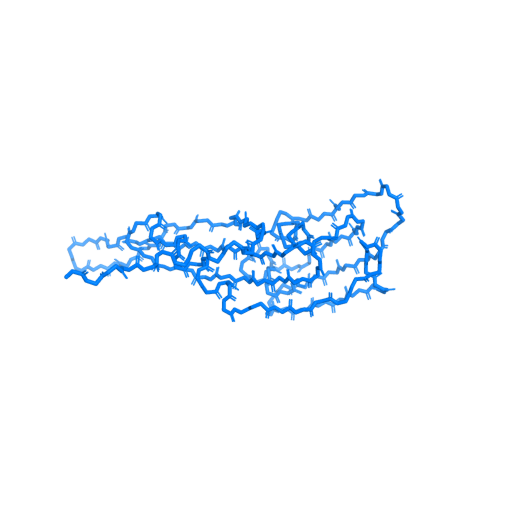107 ILE A C 1
ATOM 795 O O . ILE A 1 107 ? 14.884 0.242 -4.716 1.00 93.88 107 ILE A O 1
ATOM 799 N N . ILE A 1 108 ? 14.416 1.099 -6.738 1.00 94.44 108 ILE A N 1
ATOM 800 C CA . ILE A 1 108 ? 14.519 2.505 -6.326 1.00 94.44 108 ILE A CA 1
ATOM 801 C C . ILE A 1 108 ? 13.108 3.074 -6.214 1.00 94.44 108 ILE A C 1
ATOM 803 O O . ILE A 1 108 ? 12.541 3.584 -7.176 1.00 94.44 108 ILE A O 1
ATOM 807 N N . ALA A 1 109 ? 12.531 2.970 -5.018 1.00 93.44 109 ALA A N 1
ATOM 808 C CA . ALA A 1 109 ? 11.169 3.403 -4.736 1.00 93.44 109 ALA A CA 1
ATOM 809 C C . ALA A 1 109 ? 11.038 3.965 -3.311 1.00 93.44 109 ALA A C 1
ATOM 811 O O . ALA A 1 109 ? 11.803 3.629 -2.407 1.00 93.44 109 ALA A O 1
ATOM 812 N N . GLY A 1 110 ? 10.037 4.821 -3.094 1.00 91.31 110 GLY A N 1
ATOM 813 C CA . GLY A 1 110 ? 9.642 5.261 -1.750 1.00 91.31 110 GLY A CA 1
ATOM 814 C C . GLY A 1 110 ? 9.078 4.104 -0.915 1.00 91.31 110 GLY A C 1
ATOM 815 O O . GLY A 1 110 ? 8.499 3.181 -1.475 1.00 91.31 110 GLY A O 1
ATOM 816 N N . GLY A 1 111 ? 9.200 4.162 0.417 1.00 91.56 111 GLY A N 1
ATOM 817 C CA . GLY A 1 111 ? 8.970 3.011 1.310 1.00 91.56 111 GLY A CA 1
ATOM 818 C C . GLY A 1 111 ? 7.647 2.257 1.115 1.00 91.56 111 GLY A C 1
ATOM 819 O O . GLY A 1 111 ? 7.649 1.033 1.065 1.00 91.56 111 GLY A O 1
ATOM 820 N N . ALA A 1 112 ? 6.533 2.971 0.924 1.00 92.38 112 ALA A N 1
ATOM 821 C CA . ALA A 1 112 ? 5.234 2.342 0.676 1.00 92.38 112 ALA A CA 1
ATOM 822 C C . ALA A 1 112 ? 5.174 1.593 -0.670 1.00 92.38 112 ALA A C 1
ATOM 824 O O . ALA A 1 112 ? 4.630 0.498 -0.728 1.00 92.38 112 ALA A O 1
ATOM 825 N N . MET A 1 113 ? 5.762 2.157 -1.731 1.00 92.88 113 MET A N 1
ATOM 826 C CA . MET A 1 113 ? 5.836 1.515 -3.053 1.00 92.88 113 MET A CA 1
ATOM 827 C C . MET A 1 113 ? 6.836 0.359 -3.040 1.00 92.88 113 MET A C 1
ATOM 829 O O . MET A 1 113 ? 6.563 -0.698 -3.592 1.00 92.88 113 MET A O 1
ATOM 833 N N . ARG A 1 114 ? 7.980 0.544 -2.369 1.00 94.44 114 ARG A N 1
ATOM 834 C CA . ARG A 1 114 ? 9.011 -0.486 -2.211 1.00 94.44 114 ARG A CA 1
ATOM 835 C C . ARG A 1 114 ? 8.430 -1.736 -1.555 1.00 94.44 114 ARG A C 1
ATOM 837 O O . ARG A 1 114 ? 8.627 -2.817 -2.087 1.00 94.44 114 ARG A O 1
ATOM 844 N N . ALA A 1 115 ? 7.663 -1.581 -0.475 1.00 93.94 115 ALA A N 1
ATOM 845 C CA . ALA A 1 115 ? 7.042 -2.718 0.198 1.00 93.94 115 ALA A CA 1
ATOM 846 C C . ALA A 1 115 ? 6.126 -3.532 -0.731 1.00 93.94 115 ALA A C 1
ATOM 848 O O . ALA A 1 115 ? 6.105 -4.749 -0.609 1.00 93.94 115 ALA A O 1
ATOM 849 N N . VAL A 1 116 ? 5.412 -2.878 -1.657 1.00 93.69 116 VAL A N 1
ATOM 850 C CA . VAL A 1 116 ? 4.568 -3.541 -2.668 1.00 93.69 116 VAL A CA 1
ATOM 851 C C . VAL A 1 116 ? 5.423 -4.237 -3.725 1.00 93.69 116 VAL A C 1
ATOM 853 O O . VAL A 1 116 ? 5.231 -5.414 -3.992 1.00 93.69 116 VAL A O 1
ATOM 856 N N . LEU A 1 117 ? 6.397 -3.533 -4.299 1.00 93.19 117 LEU A N 1
ATOM 857 C CA . LEU A 1 117 ? 7.242 -4.059 -5.376 1.00 93.19 117 LEU A CA 1
ATOM 858 C C . LEU A 1 117 ? 8.101 -5.248 -4.922 1.00 93.19 117 LEU A C 1
ATOM 860 O O . LEU A 1 117 ? 8.299 -6.187 -5.687 1.00 93.19 117 LEU A O 1
ATOM 864 N N . GLU A 1 118 ? 8.556 -5.234 -3.668 1.00 92.12 118 GLU A N 1
ATOM 865 C CA . GLU A 1 118 ? 9.321 -6.332 -3.073 1.00 92.12 118 GLU A CA 1
ATOM 866 C C . GLU A 1 118 ? 8.486 -7.608 -2.942 1.00 92.12 118 GLU A C 1
ATOM 868 O O . GLU A 1 118 ? 8.951 -8.663 -3.357 1.00 92.12 118 GLU A O 1
ATOM 873 N N . VAL A 1 119 ? 7.255 -7.525 -2.420 1.00 92.12 119 VAL A N 1
ATOM 874 C CA . VAL A 1 119 ? 6.403 -8.721 -2.256 1.00 92.12 119 VAL A CA 1
ATOM 875 C C . VAL A 1 119 ? 5.819 -9.231 -3.574 1.00 92.12 119 VAL A C 1
ATOM 877 O O . VAL A 1 119 ? 5.454 -10.396 -3.664 1.00 92.12 119 VAL A O 1
ATOM 880 N N . VAL A 1 120 ? 5.747 -8.379 -4.603 1.00 91.38 120 VAL A N 1
ATOM 881 C CA . VAL A 1 120 ? 5.377 -8.783 -5.971 1.00 91.38 120 VAL A CA 1
ATOM 882 C C . VAL A 1 120 ? 6.480 -9.624 -6.627 1.00 91.38 120 VAL A C 1
ATOM 884 O O . VAL A 1 120 ? 6.170 -10.428 -7.498 1.00 91.38 120 VAL A O 1
ATOM 887 N N . GLY A 1 121 ? 7.748 -9.442 -6.239 1.00 89.38 121 GLY A N 1
ATOM 888 C CA . GLY A 1 121 ? 8.899 -10.063 -6.911 1.00 89.38 121 GLY A CA 1
ATOM 889 C C . GLY A 1 121 ? 9.554 -9.189 -7.983 1.00 89.38 121 GLY A C 1
ATOM 890 O O . GLY A 1 121 ? 10.234 -9.687 -8.878 1.00 89.38 121 GLY A O 1
ATOM 891 N N . VAL A 1 122 ? 9.351 -7.869 -7.933 1.00 91.62 122 VAL A N 1
ATOM 892 C CA . VAL A 1 122 ? 10.062 -6.942 -8.822 1.00 91.62 122 VAL A CA 1
ATOM 893 C C . VAL A 1 122 ? 11.449 -6.684 -8.255 1.00 91.62 122 VAL A C 1
ATOM 895 O O . VAL A 1 122 ? 11.582 -6.194 -7.139 1.00 91.62 122 VAL A O 1
ATOM 898 N N . HIS A 1 123 ? 12.488 -6.948 -9.040 1.00 90.69 123 HIS A N 1
ATOM 899 C CA . HIS A 1 123 ? 13.874 -6.725 -8.635 1.00 90.69 123 HIS A CA 1
ATOM 900 C C . HIS A 1 123 ? 14.436 -5.411 -9.173 1.00 90.69 123 HIS A C 1
ATOM 902 O O . HIS A 1 123 ? 15.188 -4.749 -8.464 1.00 90.69 123 HIS A O 1
ATOM 908 N N . ASN A 1 124 ? 14.055 -5.003 -10.388 1.00 92.81 124 ASN A N 1
ATOM 909 C CA . ASN A 1 124 ? 14.630 -3.837 -11.065 1.00 92.81 124 ASN A CA 1
ATOM 910 C C . ASN A 1 124 ? 13.531 -2.858 -11.485 1.00 92.81 124 ASN A C 1
ATOM 912 O O . ASN A 1 124 ? 12.787 -3.117 -12.433 1.00 92.81 124 ASN A O 1
ATOM 916 N N . VAL A 1 125 ? 13.417 -1.723 -10.790 1.00 93.88 125 VAL A N 1
ATOM 917 C CA . VAL A 1 125 ? 12.420 -0.690 -11.116 1.00 93.88 125 VAL A CA 1
ATOM 918 C C . VAL A 1 125 ? 12.799 0.669 -10.536 1.00 93.88 125 VAL A C 1
ATOM 920 O O . VAL A 1 125 ? 13.257 0.780 -9.395 1.00 93.88 125 VAL A O 1
ATOM 923 N N . LEU A 1 126 ? 12.552 1.720 -11.316 1.00 94.69 126 LEU A N 1
ATOM 924 C CA . LEU A 1 126 ? 12.615 3.107 -10.865 1.00 94.69 126 LEU A CA 1
ATOM 925 C C . LEU A 1 126 ? 11.193 3.606 -10.630 1.00 94.69 126 LEU A C 1
ATOM 927 O O . LEU A 1 126 ? 10.397 3.674 -11.564 1.00 94.69 126 LEU A O 1
ATOM 931 N N . ALA A 1 127 ? 10.857 3.969 -9.396 1.00 94.75 127 ALA A N 1
ATOM 932 C CA . ALA A 1 127 ? 9.523 4.436 -9.048 1.00 94.75 127 ALA A CA 1
ATOM 933 C C . ALA A 1 127 ? 9.551 5.747 -8.259 1.00 94.75 127 ALA A C 1
ATOM 935 O O . ALA A 1 127 ? 10.282 5.917 -7.277 1.00 94.75 127 ALA A O 1
ATOM 936 N N . LYS A 1 128 ? 8.681 6.680 -8.650 1.00 94.31 128 LYS A N 1
ATOM 937 C CA . LYS A 1 128 ? 8.508 7.965 -7.975 1.00 94.31 128 LYS A CA 1
ATOM 938 C C . LYS A 1 128 ? 7.037 8.273 -7.741 1.00 94.31 128 LYS A C 1
ATOM 940 O O . LYS A 1 128 ? 6.214 8.227 -8.649 1.00 94.31 128 LYS A O 1
ATOM 945 N N . SER A 1 129 ? 6.724 8.669 -6.510 1.00 93.69 129 SER A N 1
ATOM 946 C CA . SER A 1 129 ? 5.422 9.220 -6.146 1.00 93.69 129 SER A CA 1
ATOM 947 C C . SER A 1 129 ? 5.430 10.744 -6.280 1.00 93.69 129 SER A C 1
ATOM 949 O O . SER A 1 129 ? 6.280 11.418 -5.685 1.00 93.69 129 SER A O 1
ATOM 951 N N . TYR A 1 130 ? 4.440 11.279 -6.979 1.00 93.31 130 TYR A N 1
ATOM 952 C CA . TYR A 1 130 ? 4.125 12.696 -7.106 1.00 93.31 130 TYR A CA 1
ATOM 953 C C . TYR A 1 130 ? 2.812 13.018 -6.376 1.00 93.31 130 TYR A C 1
ATOM 955 O O . TYR A 1 130 ? 1.881 12.208 -6.339 1.00 93.31 130 TYR A O 1
ATOM 963 N N . GLY A 1 131 ? 2.723 14.223 -5.810 1.00 92.44 131 GLY A N 1
ATOM 964 C CA . GLY A 1 131 ? 1.546 14.674 -5.064 1.00 92.44 131 GLY A CA 1
ATOM 965 C C . GLY A 1 131 ? 1.508 14.149 -3.626 1.00 92.44 131 GLY A C 1
ATOM 966 O O . GLY A 1 131 ? 2.487 14.266 -2.886 1.00 92.44 131 GLY A O 1
ATOM 967 N N . SER A 1 132 ? 0.358 13.609 -3.212 1.00 91.88 132 SER A N 1
ATOM 968 C CA . SER A 1 132 ? 0.134 13.148 -1.836 1.00 91.88 132 SER A CA 1
ATOM 969 C C . SER A 1 132 ? 0.990 11.926 -1.493 1.00 91.88 132 SER A C 1
ATOM 971 O O . SER A 1 132 ? 1.036 10.950 -2.243 1.00 91.88 132 SER A O 1
ATOM 973 N N . ARG A 1 133 ? 1.626 11.964 -0.315 1.00 89.06 133 ARG A N 1
ATOM 974 C CA . ARG A 1 133 ? 2.515 10.910 0.209 1.00 89.06 133 ARG A CA 1
ATOM 975 C C . ARG A 1 133 ? 1.839 10.002 1.243 1.00 89.06 133 ARG A C 1
ATOM 977 O O . ARG A 1 133 ? 2.523 9.339 2.013 1.00 89.06 133 ARG A O 1
ATOM 984 N N . ASN A 1 134 ? 0.505 9.997 1.301 1.00 92.94 134 ASN A N 1
ATOM 985 C CA . ASN A 1 134 ? -0.224 9.128 2.223 1.00 92.94 134 ASN A CA 1
ATOM 986 C C . ASN A 1 134 ? 0.015 7.650 1.846 1.00 92.94 134 ASN A C 1
ATOM 988 O O . ASN A 1 134 ? -0.368 7.271 0.735 1.00 92.94 134 ASN A O 1
ATOM 992 N N . PRO A 1 135 ? 0.568 6.808 2.743 1.00 91.88 135 PRO A N 1
ATOM 993 C CA . PRO A 1 135 ? 0.872 5.407 2.450 1.00 91.88 135 PRO A CA 1
ATOM 994 C C . PRO A 1 135 ? -0.313 4.624 1.885 1.00 91.88 135 PRO A C 1
ATOM 996 O O . PRO A 1 135 ? -0.137 3.844 0.959 1.00 91.88 135 PRO A O 1
ATOM 999 N N . VAL A 1 136 ? -1.533 4.881 2.370 1.00 93.31 136 VAL A N 1
ATOM 1000 C CA . VAL A 1 136 ? -2.741 4.186 1.889 1.00 93.31 136 VAL A CA 1
ATOM 1001 C C . VAL A 1 136 ? -3.023 4.507 0.421 1.00 93.31 136 VAL A C 1
ATOM 1003 O O . VAL A 1 136 ? -3.353 3.617 -0.356 1.00 93.31 136 VAL A O 1
ATOM 1006 N N . ASN A 1 137 ? -2.891 5.775 0.028 1.00 93.44 137 ASN A N 1
ATOM 1007 C CA . ASN A 1 137 ? -3.154 6.191 -1.349 1.00 93.44 137 ASN A CA 1
ATOM 1008 C C . ASN A 1 137 ? -2.019 5.794 -2.283 1.00 93.44 137 ASN A C 1
ATOM 1010 O O . ASN A 1 137 ? -2.281 5.456 -3.430 1.00 93.44 137 ASN A O 1
ATOM 1014 N N . VAL A 1 138 ? -0.780 5.825 -1.791 1.00 94.25 138 VAL A N 1
ATOM 1015 C CA . VAL A 1 138 ? 0.387 5.393 -2.556 1.00 94.25 138 VAL A CA 1
ATOM 1016 C C . VAL A 1 138 ? 0.301 3.896 -2.847 1.00 94.25 138 VAL A C 1
ATOM 1018 O O . VAL A 1 138 ? 0.410 3.534 -4.008 1.00 94.25 138 VAL A O 1
ATOM 1021 N N . VAL A 1 139 ? 0.006 3.049 -1.852 1.00 93.81 139 VAL A N 1
ATOM 1022 C CA . VAL A 1 139 ? -0.159 1.594 -2.057 1.00 93.81 139 VAL A CA 1
ATOM 1023 C C . VAL A 1 139 ? -1.297 1.276 -3.026 1.00 93.81 139 VAL A C 1
ATOM 1025 O O . VAL A 1 139 ? -1.172 0.350 -3.802 1.00 93.81 139 VAL A O 1
ATOM 1028 N N . ARG A 1 140 ? -2.387 2.051 -3.024 1.00 92.81 140 ARG A N 1
ATOM 1029 C CA . ARG A 1 140 ? -3.489 1.868 -3.987 1.00 92.81 140 ARG A CA 1
ATOM 1030 C C . ARG A 1 140 ? -3.195 2.396 -5.390 1.00 92.81 140 ARG A C 1
ATOM 1032 O O . ARG A 1 140 ? -3.854 1.986 -6.335 1.00 92.81 140 ARG A O 1
ATOM 1039 N N . ALA A 1 141 ? -2.320 3.393 -5.500 1.00 93.00 141 ALA A N 1
ATOM 1040 C CA . ALA A 1 141 ? -1.888 3.931 -6.785 1.00 93.00 141 ALA A CA 1
ATOM 1041 C C . ALA A 1 141 ? -0.806 3.060 -7.431 1.00 93.00 141 ALA A C 1
ATOM 1043 O O . ALA A 1 141 ? -0.618 3.161 -8.639 1.00 93.00 141 ALA A O 1
ATOM 1044 N N . THR A 1 142 ? -0.069 2.296 -6.626 1.00 89.25 142 THR A N 1
ATOM 1045 C CA . THR A 1 142 ? 0.976 1.370 -7.077 1.00 89.25 142 THR A CA 1
ATOM 1046 C C . THR A 1 142 ? 0.319 0.090 -7.553 1.00 89.25 142 THR A C 1
ATOM 1048 O O . THR A 1 142 ? 0.709 -0.366 -8.645 1.00 89.25 142 THR A O 1
#